Protein AF-A0A2G9XPA4-F1 (afdb_monomer_lite)

Structure (mmCIF, N/CA/C/O backbone):
data_AF-A0A2G9XPA4-F1
#
_entry.id   AF-A0A2G9XPA4-F1
#
loop_
_atom_site.group_PDB
_atom_site.id
_atom_site.type_symbol
_atom_site.label_atom_id
_atom_site.label_alt_id
_atom_site.label_comp_id
_atom_site.label_asym_id
_atom_site.label_entity_id
_atom_site.label_seq_id
_atom_site.pdbx_PDB_ins_code
_atom_site.Cartn_x
_atom_site.Cartn_y
_atom_site.Cartn_z
_atom_site.occupancy
_atom_site.B_iso_or_equiv
_atom_site.auth_seq_id
_atom_site.auth_comp_id
_atom_site.auth_asym_id
_atom_site.auth_atom_id
_atom_site.pdbx_PDB_model_num
ATOM 1 N N . MET A 1 1 ? -1.278 1.953 -12.528 1.00 84.94 1 MET A N 1
ATOM 2 C CA . MET A 1 1 ? -1.828 3.329 -12.589 1.00 84.94 1 MET A CA 1
ATOM 3 C C . MET A 1 1 ? -1.457 4.172 -11.369 1.00 84.94 1 MET A C 1
ATOM 5 O O . MET A 1 1 ? -0.609 5.034 -11.528 1.00 84.94 1 MET A O 1
ATOM 9 N N . ALA A 1 2 ? -2.008 3.943 -10.166 1.00 94.19 2 ALA A N 1
ATOM 10 C CA . ALA A 1 2 ? -1.744 4.822 -9.010 1.00 94.19 2 ALA A CA 1
ATOM 11 C C . ALA A 1 2 ? -0.252 4.897 -8.616 1.00 94.19 2 ALA A C 1
ATOM 13 O O . ALA A 1 2 ? 0.315 5.982 -8.588 1.00 94.19 2 ALA A O 1
ATOM 14 N N . CYS A 1 3 ? 0.403 3.746 -8.418 1.00 93.69 3 CYS A N 1
ATOM 15 C CA . CYS A 1 3 ? 1.836 3.688 -8.099 1.00 93.69 3 CYS A CA 1
ATOM 16 C C . CYS A 1 3 ? 2.716 4.335 -9.185 1.00 93.69 3 CYS A C 1
ATOM 18 O O . CYS A 1 3 ? 3.625 5.093 -8.874 1.00 93.69 3 CYS A O 1
ATOM 20 N N . GLU A 1 4 ? 2.414 4.088 -10.463 1.00 92.38 4 GLU A N 1
ATOM 21 C CA . GLU 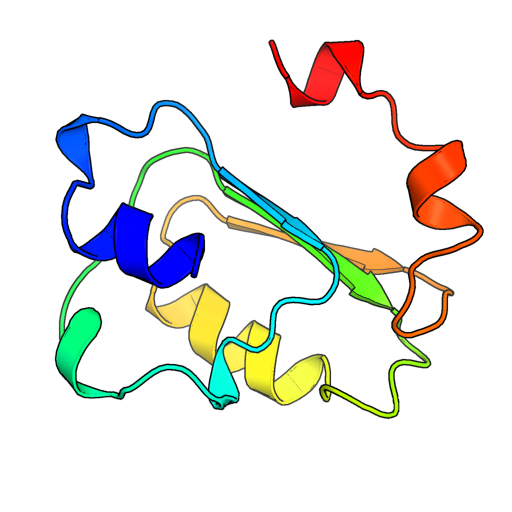A 1 4 ? 3.133 4.701 -11.587 1.00 92.38 4 GLU A CA 1
ATOM 22 C C . GLU A 1 4 ? 3.033 6.232 -11.559 1.00 92.38 4 GLU A C 1
ATOM 24 O O . GLU A 1 4 ? 4.041 6.918 -11.718 1.00 92.38 4 GLU A O 1
ATOM 29 N N . PHE A 1 5 ? 1.836 6.780 -11.327 1.00 93.69 5 PHE A N 1
ATOM 30 C CA . PHE A 1 5 ? 1.664 8.225 -11.200 1.00 93.69 5 PHE A CA 1
ATOM 31 C C . PHE A 1 5 ? 2.496 8.776 -10.037 1.00 93.69 5 PHE A C 1
ATOM 33 O O . PHE A 1 5 ? 3.177 9.789 -10.191 1.00 93.69 5 PHE A O 1
ATOM 40 N N . SER A 1 6 ? 2.494 8.077 -8.902 1.00 94.00 6 SER A N 1
ATOM 41 C CA . SER A 1 6 ? 3.279 8.455 -7.729 1.00 94.00 6 SER A CA 1
ATOM 42 C C . SER A 1 6 ? 4.792 8.415 -7.962 1.00 94.00 6 SER A C 1
ATOM 44 O O . SER A 1 6 ? 5.499 9.217 -7.363 1.00 94.00 6 SER A O 1
ATOM 46 N N . CYS A 1 7 ? 5.297 7.545 -8.841 1.00 92.44 7 CYS A N 1
ATOM 47 C CA . CYS A 1 7 ? 6.705 7.571 -9.250 1.00 92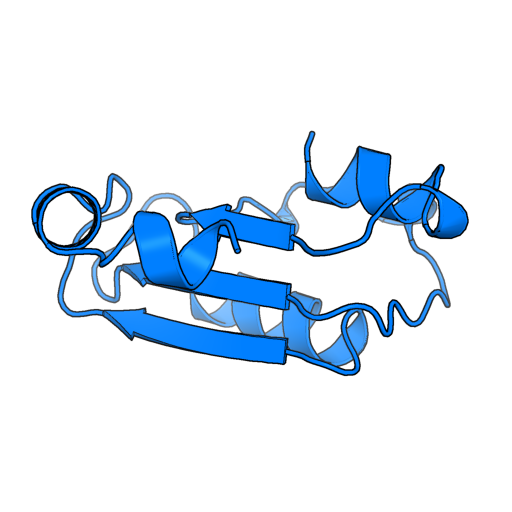.44 7 CYS A CA 1
ATOM 48 C C . CYS A 1 7 ? 7.017 8.729 -10.204 1.00 92.44 7 CYS A C 1
ATOM 50 O O . CYS A 1 7 ? 8.083 9.326 -10.118 1.00 92.44 7 CYS A O 1
ATOM 52 N N . ARG A 1 8 ? 6.090 9.085 -11.101 1.00 91.94 8 ARG A N 1
ATOM 53 C CA . ARG A 1 8 ? 6.298 10.183 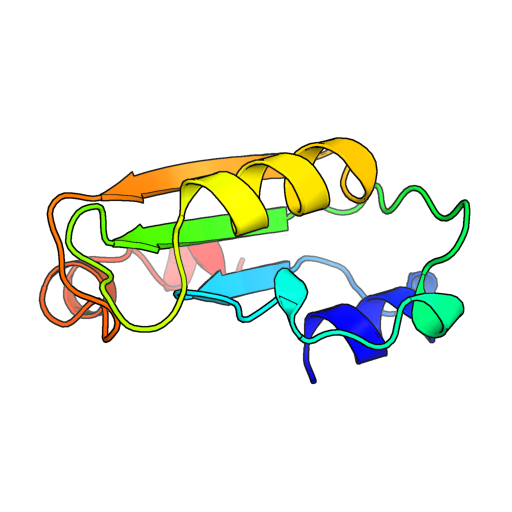-12.062 1.00 91.94 8 ARG A CA 1
ATOM 54 C C . ARG A 1 8 ? 6.179 11.574 -11.432 1.00 91.94 8 ARG A C 1
ATOM 56 O O . ARG A 1 8 ? 6.777 12.508 -11.950 1.00 91.94 8 ARG A O 1
ATOM 63 N N . MET A 1 9 ? 5.370 11.714 -10.382 1.00 93.69 9 MET A N 1
ATOM 64 C CA . MET A 1 9 ? 5.027 12.994 -9.742 1.00 93.69 9 MET A CA 1
ATOM 65 C C . MET A 1 9 ? 5.067 12.894 -8.200 1.00 93.69 9 MET A C 1
ATOM 67 O O . MET A 1 9 ? 4.062 13.196 -7.544 1.00 93.69 9 MET A O 1
ATOM 71 N N . PRO A 1 10 ? 6.166 12.416 -7.587 1.00 92.88 10 PRO A N 1
ATOM 72 C CA . PRO A 1 10 ? 6.221 12.109 -6.154 1.00 92.88 10 PRO A CA 1
ATOM 73 C C . PRO A 1 10 ? 5.947 13.323 -5.257 1.00 92.88 10 PRO A C 1
ATOM 75 O O . PRO A 1 10 ? 5.312 13.190 -4.213 1.00 92.88 10 PRO A O 1
ATOM 78 N N . GLU A 1 11 ? 6.356 14.519 -5.676 1.00 94.25 11 GLU A N 1
ATOM 79 C CA . GLU A 1 11 ? 6.145 15.785 -4.966 1.00 94.25 11 GLU A CA 1
ATOM 80 C C . GLU A 1 11 ? 4.673 16.211 -4.887 1.00 94.25 11 GLU A C 1
ATOM 82 O O . GLU A 1 11 ? 4.310 17.053 -4.065 1.00 94.25 11 GLU A O 1
ATOM 87 N N . ARG A 1 12 ? 3.807 15.620 -5.719 1.00 95.69 12 ARG A N 1
ATOM 88 C CA . ARG A 1 12 ? 2.363 15.887 -5.727 1.00 95.69 12 ARG A CA 1
ATOM 89 C C . ARG A 1 12 ? 1.577 14.930 -4.836 1.00 95.69 12 ARG A C 1
ATOM 91 O O . ARG A 1 12 ? 0.356 15.062 -4.738 1.00 95.69 12 ARG A O 1
ATOM 98 N N . ILE A 1 13 ? 2.245 13.965 -4.204 1.00 96.00 13 ILE A N 1
ATOM 99 C CA . ILE A 1 13 ? 1.604 12.928 -3.400 1.00 96.00 13 ILE A CA 1
ATOM 100 C C . ILE A 1 13 ? 1.786 13.235 -1.916 1.00 96.00 13 ILE A C 1
ATOM 102 O O . ILE A 1 13 ? 2.881 13.136 -1.371 1.00 96.00 13 ILE A O 1
ATOM 106 N N . LYS A 1 14 ? 0.680 13.556 -1.237 1.00 95.62 14 LYS A N 1
ATOM 107 C CA . LYS A 1 14 ? 0.656 13.663 0.231 1.00 95.62 14 LYS A CA 1
ATOM 108 C C . LYS A 1 14 ? 0.602 12.283 0.895 1.00 95.62 14 LYS A C 1
ATOM 110 O O . LYS A 1 14 ? 1.183 12.093 1.957 1.00 95.62 14 LYS A O 1
ATOM 115 N N . LYS A 1 15 ? -0.131 11.342 0.292 1.00 95.94 15 LYS A N 1
ATOM 116 C CA . LYS A 1 15 ? -0.429 10.005 0.822 1.00 95.94 15 LYS A CA 1
ATOM 117 C C . LYS A 1 15 ? -0.882 9.094 -0.316 1.00 95.94 15 LYS A C 1
ATOM 119 O O . LYS A 1 15 ? -1.481 9.584 -1.275 1.00 95.94 15 LYS A O 1
ATOM 124 N N . LEU A 1 16 ? -0.627 7.794 -0.207 1.00 97.00 16 LEU A N 1
ATOM 125 C CA . LEU A 1 16 ? -1.086 6.799 -1.179 1.00 97.00 16 LEU A CA 1
ATOM 126 C C . LEU A 1 16 ? -1.723 5.603 -0.464 1.00 97.00 16 LEU A C 1
ATOM 128 O O . LEU A 1 16 ? -1.100 4.990 0.397 1.00 97.00 16 LEU A O 1
ATOM 132 N N . ILE A 1 17 ? -2.948 5.248 -0.849 1.00 97.81 17 ILE A N 1
ATOM 133 C CA . ILE A 1 17 ? -3.626 4.031 -0.395 1.00 97.81 17 ILE A CA 1
ATOM 134 C C . ILE A 1 17 ? -3.789 3.111 -1.604 1.00 97.81 17 ILE A C 1
ATOM 136 O O . ILE A 1 17 ? -4.326 3.525 -2.632 1.00 97.81 17 ILE A O 1
ATOM 140 N N . LEU A 1 18 ? -3.302 1.877 -1.495 1.00 97.69 18 LEU A N 1
ATOM 141 C CA . LEU A 1 18 ? -3.393 0.858 -2.534 1.00 97.69 18 LEU A CA 1
ATOM 142 C C . LEU A 1 18 ? -4.173 -0.354 -2.020 1.00 97.69 18 LEU A C 1
ATOM 144 O O . LEU A 1 18 ? -3.963 -0.822 -0.904 1.00 97.69 18 LEU A O 1
ATOM 148 N N . LEU A 1 19 ? -5.049 -0.876 -2.870 1.00 97.88 19 LEU A N 1
ATOM 149 C CA . LEU A 1 19 ? -5.923 -2.008 -2.586 1.00 97.88 19 LEU A CA 1
ATOM 150 C C . LEU A 1 19 ? -5.610 -3.114 -3.594 1.00 97.88 19 LEU A C 1
ATOM 152 O O . LEU A 1 19 ? -5.751 -2.875 -4.792 1.00 97.88 19 LEU A O 1
ATOM 156 N N . ALA A 1 20 ? -5.121 -4.260 -3.112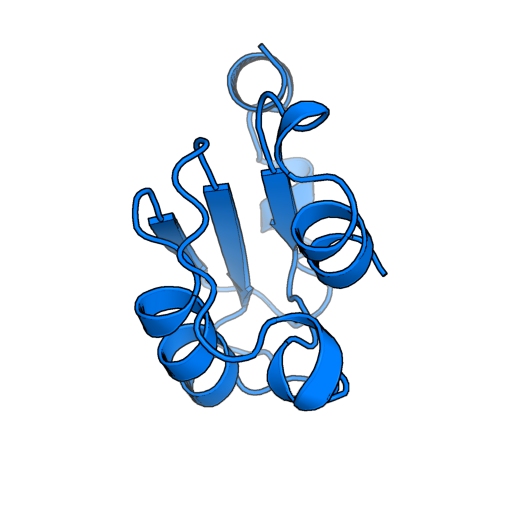 1.00 97.56 20 ALA A N 1
ATOM 157 C CA . ALA A 1 20 ? -4.655 -5.395 -3.916 1.00 97.56 20 ALA A CA 1
ATOM 158 C C . ALA A 1 20 ? -3.850 -4.979 -5.177 1.00 97.56 20 ALA A C 1
ATOM 160 O O . ALA A 1 20 ? -4.211 -5.330 -6.305 1.00 97.56 20 ALA A O 1
ATOM 161 N N . PRO A 1 21 ? -2.785 -4.157 -5.039 1.00 97.19 21 PRO A N 1
ATOM 162 C CA . PRO A 1 21 ? -2.152 -3.531 -6.193 1.00 97.19 21 PRO A CA 1
ATOM 163 C C . PRO A 1 21 ? -1.319 -4.514 -7.020 1.00 97.19 21 PRO A C 1
ATOM 165 O O . PRO A 1 21 ? -0.466 -5.222 -6.498 1.00 97.19 21 PRO A O 1
ATOM 168 N N . ALA A 1 22 ? -1.458 -4.439 -8.341 1.00 95.69 22 ALA A N 1
ATOM 169 C CA . ALA A 1 22 ? -0.663 -5.180 -9.323 1.00 95.69 22 ALA A CA 1
ATOM 170 C C . ALA A 1 22 ? 0.760 -4.599 -9.516 1.00 95.69 22 ALA A C 1
ATOM 172 O O . ALA A 1 22 ? 1.140 -4.215 -10.624 1.00 95.69 22 ALA A O 1
ATOM 173 N N . LEU A 1 23 ? 1.549 -4.471 -8.440 1.00 94.06 23 LEU A N 1
ATOM 174 C CA . LEU A 1 23 ? 2.904 -3.893 -8.512 1.00 94.06 23 LEU A CA 1
ATOM 175 C C . LEU A 1 23 ? 3.869 -4.737 -9.360 1.00 94.06 23 LEU A C 1
ATOM 177 O O . LEU A 1 23 ? 4.738 -4.186 -10.026 1.00 94.06 23 LEU A O 1
ATOM 181 N N . ASN A 1 24 ? 3.685 -6.056 -9.373 1.00 92.31 24 ASN A N 1
ATOM 182 C CA . ASN A 1 24 ? 4.442 -7.013 -10.185 1.00 92.31 24 ASN A CA 1
ATOM 183 C C . ASN A 1 24 ? 4.181 -6.894 -11.698 1.00 92.31 24 ASN A C 1
ATOM 185 O O . ASN A 1 24 ? 4.974 -7.387 -12.492 1.00 92.31 24 ASN A O 1
ATOM 189 N N . HIS A 1 25 ? 3.115 -6.200 -12.104 1.00 91.19 25 HIS A N 1
ATOM 190 C CA . HIS A 1 25 ? 2.820 -5.894 -13.508 1.00 91.19 25 HIS A CA 1
ATOM 191 C C . HIS A 1 25 ? 3.247 -4.479 -13.918 1.00 91.19 25 HIS A C 1
ATOM 193 O O . HIS A 1 25 ? 3.004 -4.059 -15.051 1.00 91.19 25 HIS A O 1
ATOM 199 N N . MET A 1 26 ? 3.849 -3.712 -13.007 1.00 88.50 26 MET A N 1
ATOM 200 C CA . MET A 1 26 ? 4.332 -2.377 -13.325 1.00 88.50 26 MET A CA 1
ATOM 201 C C . MET A 1 26 ? 5.569 -2.473 -14.233 1.00 88.50 26 MET A C 1
ATOM 203 O O . MET A 1 26 ? 6.464 -3.271 -13.950 1.00 88.50 26 MET A O 1
ATOM 207 N N . PRO A 1 27 ? 5.669 -1.649 -15.293 1.00 84.56 27 PRO A N 1
ATOM 208 C CA . PRO A 1 27 ? 6.888 -1.567 -16.084 1.00 84.56 27 PRO A CA 1
ATOM 209 C C . PRO A 1 27 ? 8.081 -1.250 -15.183 1.00 84.56 27 PRO A C 1
ATOM 211 O O . PRO A 1 27 ? 8.073 -0.244 -14.468 1.00 84.56 27 PRO A O 1
ATOM 214 N N . HIS A 1 28 ? 9.105 -2.105 -15.232 1.00 72.69 28 HIS A N 1
ATOM 215 C CA . HIS A 1 28 ? 10.295 -1.999 -14.382 1.00 72.69 28 HIS A CA 1
ATOM 216 C C . HIS A 1 28 ? 10.931 -0.603 -14.424 1.00 72.69 28 HIS A C 1
ATOM 218 O O . HIS A 1 28 ? 11.452 -0.130 -13.423 1.00 72.69 28 HIS A O 1
ATOM 224 N N . GLU A 1 29 ? 10.833 0.072 -15.564 1.00 79.56 29 GLU A N 1
ATOM 225 C CA . GLU A 1 29 ? 11.518 1.321 -15.894 1.00 79.56 29 GLU A CA 1
ATOM 226 C C . GLU A 1 29 ? 10.987 2.549 -15.138 1.00 79.56 29 GLU A C 1
ATOM 228 O O . GLU A 1 29 ? 11.686 3.549 -15.002 1.00 79.56 29 GLU A O 1
ATOM 233 N N . ILE A 1 30 ? 9.751 2.492 -14.634 1.00 76.25 30 ILE A N 1
ATOM 234 C CA . ILE A 1 30 ? 9.017 3.676 -14.152 1.00 76.25 30 ILE A CA 1
ATOM 235 C C . ILE A 1 30 ? 9.458 4.130 -12.756 1.00 76.25 30 ILE A C 1
ATOM 237 O O . ILE A 1 30 ? 9.292 5.299 -12.417 1.00 76.25 30 ILE A O 1
ATOM 241 N N . CYS A 1 31 ? 10.019 3.226 -11.952 1.00 80.31 31 CYS A N 1
ATOM 242 C CA . CYS A 1 31 ? 10.427 3.520 -10.576 1.00 80.31 31 CYS A CA 1
ATOM 243 C C . CYS A 1 31 ? 11.828 2.977 -10.249 1.00 80.31 31 CYS A C 1
ATOM 245 O O . CYS A 1 31 ? 12.129 2.741 -9.076 1.00 80.31 31 CYS A O 1
ATOM 247 N N . LEU A 1 32 ? 12.665 2.738 -11.270 1.00 70.06 32 LEU A N 1
ATOM 248 C CA . LEU A 1 32 ? 14.049 2.287 -11.087 1.00 70.06 32 LEU A CA 1
ATOM 249 C C . LEU A 1 32 ? 14.777 3.227 -10.120 1.00 70.06 32 LEU A C 1
ATOM 251 O O . LEU A 1 32 ? 14.758 4.444 -10.288 1.00 70.06 32 LEU A O 1
ATOM 255 N N . ASP A 1 33 ? 15.371 2.638 -9.083 1.00 74.44 33 ASP A N 1
ATOM 256 C CA . ASP A 1 33 ? 16.169 3.309 -8.050 1.00 74.44 33 ASP A CA 1
ATOM 257 C C . ASP A 1 33 ? 15.448 4.399 -7.231 1.00 74.44 33 ASP A C 1
ATOM 259 O O . ASP A 1 33 ? 16.070 5.081 -6.410 1.00 74.44 33 ASP A O 1
ATOM 263 N N . MET A 1 34 ? 14.126 4.537 -7.378 1.00 81.31 34 MET A N 1
ATOM 264 C CA . MET A 1 34 ? 13.340 5.471 -6.577 1.00 81.31 34 MET A CA 1
ATOM 265 C C . MET A 1 34 ? 13.060 4.914 -5.181 1.00 81.31 34 MET A C 1
ATOM 267 O O . MET A 1 34 ? 12.764 3.735 -4.994 1.00 81.31 34 MET A O 1
ATOM 271 N N . LYS A 1 35 ? 13.089 5.809 -4.192 1.00 87.69 35 LYS A N 1
ATOM 272 C CA . LYS A 1 35 ? 12.606 5.551 -2.833 1.00 87.69 35 LYS A CA 1
ATOM 273 C C . LYS A 1 35 ? 11.548 6.582 -2.483 1.00 87.69 35 LYS A C 1
ATOM 275 O O . LYS A 1 35 ? 11.860 7.749 -2.253 1.00 87.69 35 LYS A O 1
ATOM 280 N N . LEU A 1 36 ? 10.294 6.152 -2.475 1.00 92.88 36 LEU A N 1
ATOM 281 C CA . LEU A 1 36 ? 9.152 7.014 -2.193 1.00 92.88 36 LEU A CA 1
ATOM 282 C C . LEU A 1 36 ? 8.895 7.044 -0.679 1.00 92.88 36 LEU A C 1
ATOM 284 O O . LEU A 1 36 ? 8.699 5.997 -0.059 1.00 92.88 36 LEU A O 1
ATOM 288 N N . ASN A 1 37 ? 8.914 8.247 -0.092 1.00 94.44 37 ASN A N 1
ATOM 289 C CA . ASN A 1 37 ? 8.913 8.445 1.366 1.00 94.44 37 ASN A CA 1
ATOM 290 C C . ASN A 1 37 ? 7.643 9.105 1.939 1.00 94.44 37 ASN A C 1
ATOM 292 O O . ASN A 1 37 ? 7.552 9.356 3.141 1.00 94.44 37 ASN A O 1
ATOM 296 N N . PHE A 1 38 ? 6.645 9.404 1.112 1.00 94.88 38 PHE A N 1
ATOM 297 C CA . PHE A 1 38 ? 5.334 9.800 1.632 1.00 94.88 38 PHE A CA 1
ATOM 298 C C . PHE A 1 38 ? 4.624 8.589 2.263 1.00 94.88 38 PHE A C 1
ATOM 300 O O . PHE A 1 38 ? 4.942 7.453 1.917 1.00 94.88 38 PHE A O 1
ATOM 307 N N . PRO A 1 39 ? 3.672 8.792 3.187 1.00 97.06 39 PRO A N 1
ATOM 308 C CA . PRO A 1 39 ? 2.937 7.689 3.792 1.00 97.06 39 PRO A CA 1
ATOM 309 C C . PRO A 1 39 ? 2.193 6.853 2.742 1.00 97.06 39 PRO A C 1
ATOM 311 O O . PRO A 1 39 ? 1.386 7.382 1.968 1.00 97.06 39 PRO A O 1
ATOM 314 N N . ILE A 1 40 ? 2.454 5.546 2.736 1.00 97.06 40 ILE A N 1
ATOM 315 C CA . ILE A 1 40 ? 1.798 4.571 1.864 1.00 97.06 40 ILE A CA 1
ATOM 316 C C . ILE A 1 40 ? 1.138 3.490 2.705 1.00 97.06 40 ILE A C 1
ATOM 318 O O . ILE A 1 40 ? 1.744 2.935 3.618 1.00 97.06 40 ILE A O 1
ATOM 322 N N . THR A 1 41 ? -0.104 3.158 2.374 1.00 98.19 41 THR A N 1
ATOM 323 C CA . THR A 1 41 ? -0.834 2.044 2.977 1.00 98.19 41 THR A CA 1
ATOM 324 C C . THR A 1 41 ? -1.256 1.065 1.895 1.00 98.19 41 THR A C 1
ATOM 326 O O . THR A 1 41 ? -1.845 1.468 0.895 1.00 98.19 41 THR A O 1
ATOM 329 N N . ILE A 1 42 ? -0.953 -0.216 2.085 1.00 98.38 42 ILE A N 1
ATOM 330 C CA . ILE A 1 42 ? -1.378 -1.292 1.188 1.00 98.38 42 ILE A CA 1
ATOM 331 C C . ILE A 1 42 ? -2.252 -2.260 1.972 1.00 98.38 42 ILE A C 1
ATOM 333 O O . ILE A 1 42 ? -1.820 -2.773 3.003 1.00 98.38 42 ILE A O 1
ATOM 337 N N . TYR A 1 43 ? -3.441 -2.544 1.453 1.00 98.56 43 TYR A N 1
ATOM 338 C CA . TYR A 1 43 ? -4.255 -3.679 1.879 1.00 98.56 43 TYR A CA 1
ATOM 339 C C . TYR A 1 43 ? -4.200 -4.755 0.803 1.00 98.56 43 TYR A C 1
ATOM 341 O O . TYR A 1 43 ? -4.409 -4.459 -0.374 1.00 98.56 43 TYR A O 1
ATOM 349 N N . HIS A 1 44 ? -3.921 -5.996 1.197 1.00 98.50 44 HIS A N 1
ATOM 350 C CA . HIS A 1 44 ? -3.846 -7.131 0.277 1.00 98.50 44 HIS A CA 1
ATOM 351 C C . HIS A 1 44 ? -4.533 -8.355 0.877 1.00 98.50 44 HIS A C 1
ATOM 353 O O . HIS A 1 44 ? -4.291 -8.699 2.035 1.00 98.50 44 HIS A O 1
ATOM 359 N N . GLY A 1 45 ? -5.389 -9.016 0.099 1.00 98.31 45 GLY A N 1
ATOM 360 C CA . GLY A 1 45 ? -6.072 -10.232 0.524 1.00 98.31 45 GLY A CA 1
ATOM 361 C C . GLY A 1 45 ? -5.098 -11.403 0.630 1.00 98.31 45 GLY A C 1
ATOM 362 O O . GLY A 1 45 ? -4.324 -11.670 -0.286 1.00 98.31 45 GLY A O 1
ATOM 363 N N . ASN A 1 46 ? -5.125 -12.142 1.735 1.00 97.75 46 ASN A N 1
ATOM 364 C CA . ASN A 1 46 ? -4.319 -13.355 1.890 1.00 97.75 46 ASN A CA 1
ATOM 365 C C . ASN A 1 46 ? -4.811 -14.526 1.022 1.00 97.75 46 ASN A C 1
ATOM 367 O O . ASN A 1 46 ? -4.085 -15.505 0.864 1.00 97.75 46 ASN A O 1
ATOM 371 N N . ARG A 1 47 ? -6.030 -14.428 0.477 1.00 97.31 47 ARG A N 1
ATOM 372 C CA . ARG A 1 47 ? -6.631 -15.373 -0.475 1.00 97.31 47 ARG A CA 1
ATOM 373 C C . ARG A 1 47 ? -6.673 -14.798 -1.892 1.00 97.31 47 ARG A C 1
ATOM 375 O O . ARG A 1 47 ? -7.453 -15.258 -2.725 1.00 97.31 47 ARG A O 1
ATOM 382 N N . ASP A 1 48 ? -5.867 -13.774 -2.157 1.00 97.25 48 ASP A N 1
ATOM 383 C CA . ASP A 1 48 ? -5.709 -13.218 -3.491 1.00 97.25 48 ASP A CA 1
ATOM 384 C C . ASP A 1 48 ? -4.957 -14.207 -4.395 1.00 97.25 48 ASP A C 1
ATOM 386 O O . ASP A 1 48 ? -3.748 -14.406 -4.275 1.00 97.25 48 ASP A O 1
ATOM 390 N N . ASN A 1 49 ? -5.711 -14.832 -5.299 1.00 94.44 49 ASN A N 1
ATOM 391 C CA . ASN A 1 49 ? -5.202 -15.757 -6.312 1.00 94.44 49 ASN A CA 1
ATOM 392 C C . ASN A 1 49 ? -5.032 -15.088 -7.689 1.00 94.44 49 ASN A C 1
ATOM 394 O O . ASN A 1 49 ? -4.735 -15.778 -8.663 1.00 94.44 49 ASN A O 1
ATOM 398 N N . VAL A 1 50 ? -5.270 -13.776 -7.791 1.00 96.75 50 VAL A N 1
ATOM 399 C CA . VAL A 1 50 ? -5.118 -12.992 -9.027 1.00 96.75 50 VAL A CA 1
ATOM 400 C C . VAL A 1 50 ? -3.768 -12.287 -9.017 1.00 96.75 50 VAL A C 1
ATOM 402 O O . VAL A 1 50 ? -3.015 -12.387 -9.982 1.00 96.75 50 VAL A O 1
ATOM 405 N N . ILE A 1 51 ? -3.447 -11.616 -7.910 1.00 96.75 51 ILE A N 1
ATOM 406 C CA . ILE A 1 51 ? -2.191 -10.905 -7.689 1.00 96.75 51 ILE A CA 1
ATOM 407 C C . ILE A 1 51 ? -1.554 -11.440 -6.398 1.00 96.75 51 ILE A C 1
ATOM 409 O O . ILE A 1 51 ? -2.006 -11.096 -5.305 1.00 96.75 51 ILE A O 1
ATOM 413 N N . PRO A 1 52 ? -0.493 -12.263 -6.481 1.00 95.62 52 PRO A N 1
ATOM 414 C CA . PRO A 1 52 ? 0.109 -12.870 -5.301 1.00 95.62 52 PRO A CA 1
ATOM 415 C C . PRO A 1 52 ? 0.635 -11.822 -4.296 1.00 95.62 52 PRO A C 1
ATOM 417 O O . PRO A 1 52 ? 1.533 -11.043 -4.634 1.00 95.62 52 PRO A O 1
ATOM 420 N N . PRO A 1 53 ? 0.163 -11.820 -3.032 1.00 97.06 53 PRO A N 1
ATOM 421 C CA . PRO A 1 53 ? 0.544 -10.808 -2.041 1.00 97.06 53 PRO A CA 1
ATOM 422 C C . PRO A 1 53 ? 2.047 -10.797 -1.738 1.00 97.06 53 PRO A C 1
ATOM 424 O O . PRO A 1 53 ? 2.621 -9.748 -1.457 1.00 97.06 53 PRO A O 1
ATOM 427 N N . GLY A 1 54 ? 2.706 -11.959 -1.806 1.00 96.75 54 GLY A N 1
ATOM 428 C CA . GLY A 1 54 ? 4.141 -12.078 -1.541 1.00 96.75 54 GLY A CA 1
ATOM 429 C C . GLY A 1 54 ? 5.002 -11.302 -2.541 1.00 96.75 54 GLY A C 1
ATOM 430 O O . GLY A 1 54 ? 5.904 -10.571 -2.136 1.00 96.7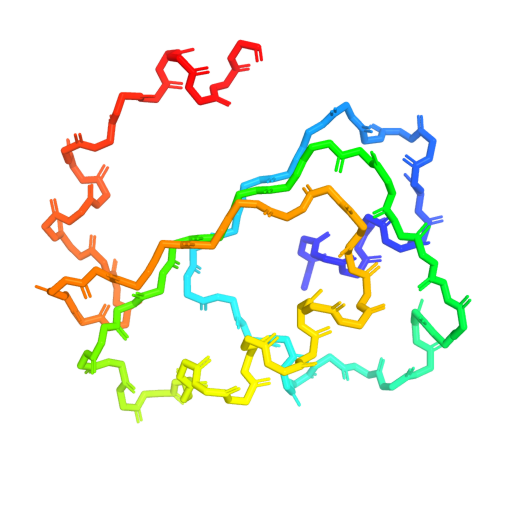5 54 GLY A O 1
ATOM 431 N N . GLU A 1 55 ? 4.698 -11.403 -3.838 1.00 95.25 55 GLU A N 1
ATOM 432 C CA . GLU A 1 55 ? 5.425 -10.672 -4.885 1.00 95.25 55 GLU A CA 1
ATOM 433 C C . GLU A 1 55 ? 5.244 -9.161 -4.732 1.00 95.25 55 GLU A C 1
ATOM 435 O O . GLU A 1 55 ? 6.204 -8.391 -4.801 1.00 95.25 55 GLU A O 1
ATOM 440 N N . VAL A 1 56 ? 4.007 -8.741 -4.462 1.00 96.00 56 VAL A N 1
ATOM 441 C CA . VAL A 1 56 ? 3.666 -7.336 -4.240 1.00 96.00 56 VAL A CA 1
ATOM 442 C C . VAL A 1 56 ? 4.385 -6.783 -3.018 1.00 96.00 56 VAL A C 1
ATOM 444 O O . VAL A 1 56 ? 4.954 -5.695 -3.100 1.00 96.00 56 VAL A O 1
ATOM 447 N N . TYR A 1 57 ? 4.425 -7.528 -1.911 1.00 96.94 57 TYR A N 1
ATOM 448 C CA . TYR A 1 57 ? 5.130 -7.115 -0.700 1.00 96.94 57 TYR A CA 1
ATOM 449 C C . TYR A 1 57 ? 6.638 -6.941 -0.932 1.00 96.94 57 TYR A C 1
ATOM 451 O O . TYR A 1 57 ? 7.218 -5.935 -0.510 1.00 96.94 57 TYR A O 1
ATOM 459 N N . GLU A 1 58 ? 7.274 -7.868 -1.655 1.00 95.50 58 GLU A N 1
ATOM 460 C CA . GLU A 1 58 ? 8.705 -7.786 -1.970 1.00 95.50 58 GLU A CA 1
ATOM 461 C C . GLU A 1 58 ? 9.061 -6.575 -2.840 1.00 95.50 58 GLU A C 1
ATOM 463 O O . GLU A 1 58 ? 10.135 -5.988 -2.674 1.00 95.50 58 GLU A O 1
ATOM 468 N N . ILE A 1 59 ? 8.171 -6.178 -3.751 1.00 93.81 59 ILE A N 1
ATOM 469 C CA . ILE A 1 59 ? 8.335 -4.957 -4.550 1.00 93.81 59 ILE A CA 1
ATOM 470 C C . ILE A 1 59 ? 8.077 -3.724 -3.678 1.00 93.81 59 ILE A C 1
ATOM 472 O O . ILE A 1 59 ? 8.901 -2.806 -3.638 1.00 93.81 59 ILE A O 1
ATOM 476 N N . ALA A 1 60 ? 6.972 -3.722 -2.928 1.00 94.94 60 ALA A N 1
ATOM 477 C CA . ALA A 1 60 ? 6.549 -2.606 -2.089 1.00 94.94 60 ALA A CA 1
ATOM 478 C C . ALA A 1 60 ? 7.626 -2.210 -1.071 1.00 94.94 60 ALA A C 1
ATOM 480 O O . ALA A 1 60 ? 7.967 -1.033 -0.972 1.00 94.94 60 ALA A O 1
ATOM 481 N N . ARG A 1 61 ?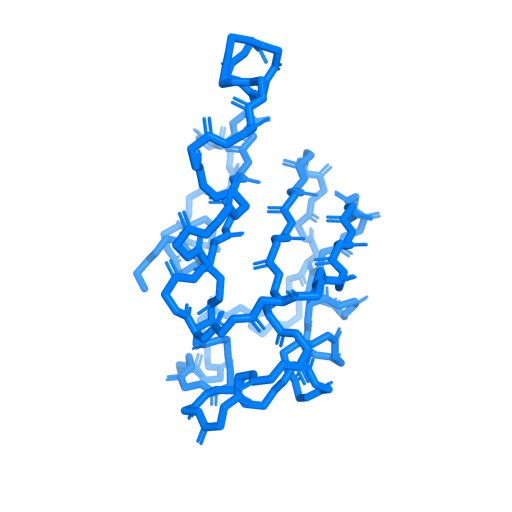 8.226 -3.176 -0.364 1.00 94.88 61 ARG A N 1
ATOM 482 C CA . ARG A 1 61 ? 9.250 -2.896 0.660 1.00 94.88 61 ARG A CA 1
ATOM 483 C C . ARG A 1 61 ? 10.561 -2.331 0.100 1.00 94.88 61 ARG A C 1
ATOM 485 O O . ARG A 1 61 ? 11.366 -1.798 0.858 1.00 94.88 61 ARG A O 1
ATOM 492 N N . LYS A 1 62 ? 10.817 -2.499 -1.202 1.00 92.81 62 LYS A N 1
ATOM 493 C CA . LYS A 1 62 ? 11.993 -1.930 -1.883 1.00 92.81 62 LYS A CA 1
ATOM 494 C C . LYS A 1 62 ? 11.718 -0.509 -2.367 1.00 92.81 62 LYS A C 1
ATOM 496 O O . LYS A 1 62 ? 12.604 0.336 -2.284 1.00 92.81 62 LYS A O 1
ATOM 501 N N . LEU A 1 63 ? 10.501 -0.270 -2.854 1.00 92.88 63 LEU A N 1
ATOM 502 C CA . LEU A 1 63 ? 10.088 0.994 -3.461 1.00 92.88 63 LEU A CA 1
ATOM 503 C C . LEU A 1 63 ? 9.663 2.052 -2.429 1.00 92.88 63 LEU A C 1
ATOM 505 O O . LEU A 1 63 ? 9.903 3.246 -2.619 1.00 92.88 63 LEU A O 1
ATOM 509 N N . PHE A 1 64 ? 9.033 1.626 -1.335 1.00 94.88 64 PHE A N 1
ATOM 510 C CA . PHE A 1 64 ? 8.407 2.504 -0.351 1.00 94.88 64 PHE A CA 1
ATOM 511 C C . PHE A 1 64 ? 9.163 2.473 0.978 1.00 94.88 64 PHE A C 1
ATOM 513 O O . PHE A 1 64 ? 9.308 1.417 1.592 1.00 94.88 64 PHE A O 1
ATOM 520 N N . THR A 1 65 ? 9.614 3.634 1.458 1.00 95.25 65 THR A N 1
ATOM 521 C CA . THR A 1 65 ? 10.330 3.737 2.746 1.00 95.25 65 THR A CA 1
ATOM 522 C C . THR A 1 65 ? 9.408 4.007 3.931 1.00 95.25 65 THR A C 1
ATOM 524 O O . THR A 1 65 ? 9.809 3.787 5.069 1.00 95.25 65 THR A O 1
ATOM 527 N N . ASN A 1 66 ? 8.175 4.450 3.677 1.00 96.62 66 ASN A N 1
ATOM 528 C CA . ASN A 1 66 ? 7.148 4.712 4.687 1.00 96.62 66 ASN A CA 1
ATOM 529 C C . ASN A 1 66 ? 5.894 3.864 4.400 1.00 96.62 66 ASN A C 1
ATOM 531 O O . ASN A 1 66 ? 4.834 4.377 4.038 1.00 96.62 66 ASN A O 1
ATOM 535 N N . LEU A 1 67 ? 6.072 2.541 4.466 1.00 97.69 67 LEU A N 1
ATOM 536 C CA . LEU A 1 67 ? 5.068 1.540 4.107 1.00 97.69 67 LEU A CA 1
ATOM 537 C C . LEU A 1 67 ? 4.344 0.997 5.345 1.00 97.69 67 LEU A C 1
ATOM 539 O O . LEU A 1 67 ? 4.966 0.389 6.213 1.00 97.69 67 LEU A O 1
ATOM 543 N N . SER A 1 68 ? 3.017 1.112 5.352 1.00 97.94 68 SER A N 1
ATOM 544 C CA . SER A 1 68 ? 2.119 0.300 6.176 1.00 97.94 68 SER A CA 1
ATOM 545 C C . SER A 1 68 ? 1.496 -0.790 5.305 1.00 97.94 68 SER A C 1
ATOM 547 O O . SER A 1 68 ? 0.742 -0.493 4.379 1.00 97.94 68 SER A O 1
ATOM 549 N N . TYR A 1 69 ? 1.829 -2.053 5.562 1.00 98.25 69 TYR A N 1
ATOM 550 C CA . TYR A 1 69 ? 1.322 -3.189 4.791 1.00 98.25 69 TYR A CA 1
ATOM 551 C C . TYR A 1 69 ? 0.382 -4.043 5.643 1.00 98.25 69 TYR A C 1
ATOM 553 O O . TYR A 1 69 ? 0.757 -4.504 6.722 1.00 98.25 69 TYR A O 1
ATOM 561 N N . HIS A 1 70 ? -0.825 -4.283 5.139 1.00 98.31 70 HIS A N 1
ATOM 562 C CA . HIS A 1 70 ? -1.872 -5.043 5.808 1.00 98.31 70 HIS A CA 1
ATOM 563 C C . HIS A 1 70 ? -2.264 -6.250 4.955 1.00 98.31 70 HIS A C 1
ATOM 565 O O . HIS A 1 70 ? -3.001 -6.127 3.975 1.00 98.31 70 HIS A O 1
ATOM 571 N N . LEU A 1 71 ? -1.791 -7.431 5.355 1.00 98.31 71 LEU A N 1
ATOM 572 C CA . LEU A 1 71 ? -2.279 -8.697 4.819 1.00 98.31 71 LEU A CA 1
ATOM 573 C C . LEU A 1 71 ? -3.561 -9.082 5.564 1.00 98.31 71 LEU A C 1
ATOM 575 O O . LEU A 1 71 ? -3.517 -9.380 6.758 1.00 98.31 71 LEU A O 1
ATOM 579 N N . VAL A 1 72 ? -4.699 -9.051 4.878 1.00 98.25 72 VAL A N 1
ATOM 580 C CA . VAL A 1 72 ? -6.027 -9.211 5.489 1.00 98.25 72 VAL A CA 1
ATOM 581 C C . VAL A 1 72 ? -6.672 -10.542 5.097 1.00 98.25 72 VAL A C 1
ATOM 583 O O . VAL A 1 72 ? -6.366 -11.073 4.028 1.00 98.25 72 VAL A O 1
ATOM 586 N N . PRO A 1 73 ? -7.554 -11.117 5.937 1.00 97.62 73 PRO A N 1
ATOM 587 C CA . PRO A 1 73 ? -8.226 -12.384 5.659 1.00 97.62 73 PRO A CA 1
ATOM 588 C C . PRO A 1 73 ? -9.337 -12.232 4.604 1.00 97.62 73 PRO A C 1
ATOM 590 O O . PRO A 1 73 ? -10.509 -12.472 4.879 1.00 97.62 73 PRO A O 1
ATOM 593 N N . ASP A 1 74 ? -8.985 -11.855 3.378 1.00 98.00 74 ASP A N 1
ATOM 594 C CA . ASP A 1 74 ? -9.917 -11.477 2.307 1.00 98.00 74 ASP A CA 1
ATOM 595 C C . ASP A 1 74 ? -9.442 -11.955 0.925 1.00 98.00 74 ASP A C 1
ATOM 597 O O . ASP A 1 74 ? -8.331 -12.481 0.794 1.00 98.00 74 ASP A O 1
ATOM 601 N N . ASP A 1 75 ? -10.302 -11.813 -0.082 1.00 97.19 75 ASP A N 1
ATOM 602 C CA . ASP A 1 75 ? -9.991 -12.102 -1.486 1.00 97.19 75 ASP A CA 1
ATOM 603 C C . ASP A 1 75 ? -9.332 -10.912 -2.213 1.00 97.19 75 ASP A C 1
ATOM 605 O O . ASP A 1 75 ? -9.032 -9.880 -1.611 1.00 97.19 75 ASP A O 1
ATOM 609 N N . HIS A 1 76 ? -9.078 -11.063 -3.519 1.00 97.31 76 HIS A N 1
ATOM 610 C CA . HIS A 1 76 ? -8.486 -10.014 -4.359 1.00 97.31 76 HIS A CA 1
ATOM 611 C C . HIS A 1 76 ? -9.294 -8.707 -4.341 1.00 97.31 76 HIS A C 1
ATOM 613 O O . HIS A 1 76 ? -8.728 -7.617 -4.353 1.00 97.31 76 HIS A O 1
ATOM 619 N N . SER A 1 77 ? -10.624 -8.804 -4.307 1.00 96.19 77 SER A N 1
ATOM 620 C CA . SER A 1 77 ? -11.515 -7.644 -4.348 1.00 96.19 77 SER A CA 1
ATOM 621 C C . SER A 1 77 ? -11.678 -6.967 -2.991 1.00 96.19 77 SER A C 1
ATOM 623 O O . SER A 1 77 ? -12.273 -5.889 -2.929 1.00 96.19 77 SER A O 1
ATOM 625 N N . LEU A 1 78 ? -11.126 -7.557 -1.924 1.00 97.38 78 LEU A N 1
ATOM 626 C CA . LEU A 1 78 ? -11.163 -7.022 -0.566 1.00 97.38 78 LEU A CA 1
ATOM 627 C C . LEU A 1 78 ? -12.594 -6.709 -0.107 1.00 97.38 78 LEU A C 1
ATOM 629 O O . LEU A 1 78 ? -12.817 -5.715 0.587 1.00 97.38 78 LEU A O 1
ATOM 633 N N . HIS A 1 79 ? -13.578 -7.514 -0.521 1.00 94.75 79 HIS A N 1
ATOM 634 C CA . HIS A 1 79 ? -14.998 -7.198 -0.334 1.00 94.75 79 HIS A CA 1
ATOM 635 C C . HIS A 1 79 ? -15.366 -6.909 1.126 1.00 94.75 79 HIS A C 1
ATOM 637 O O . HIS A 1 79 ? -16.149 -5.998 1.397 1.00 94.75 79 HIS A O 1
ATOM 643 N N . SER A 1 80 ? -14.799 -7.671 2.062 1.00 93.81 80 SER A N 1
ATOM 644 C CA . SER A 1 80 ? -15.097 -7.521 3.490 1.00 93.81 80 SER A CA 1
ATOM 645 C C . SER A 1 80 ? -14.302 -6.368 4.097 1.00 93.81 80 SER A C 1
ATOM 647 O O . SER A 1 80 ? -14.823 -5.572 4.876 1.00 93.81 80 SER A O 1
ATOM 649 N N . THR A 1 81 ? -13.033 -6.267 3.713 1.00 96.44 81 THR A N 1
ATOM 650 C CA . THR A 1 81 ? -12.091 -5.279 4.231 1.00 96.44 81 THR A CA 1
ATOM 651 C C . THR A 1 81 ? -12.496 -3.881 3.796 1.00 96.44 81 THR A C 1
ATOM 653 O O . THR A 1 81 ? -12.628 -3.011 4.646 1.00 96.44 81 THR A O 1
ATOM 656 N N . PHE A 1 82 ? -12.763 -3.669 2.504 1.00 96.31 82 PHE A N 1
ATOM 657 C CA . PHE A 1 82 ? -13.080 -2.363 1.920 1.00 96.31 82 PHE A CA 1
ATOM 658 C C . PHE A 1 82 ? -14.235 -1.656 2.638 1.00 96.31 82 PHE A C 1
ATOM 660 O O . PHE A 1 82 ? -14.155 -0.461 2.919 1.00 96.31 82 PHE A O 1
ATOM 667 N N . VAL A 1 83 ? -15.296 -2.402 2.958 1.00 95.19 83 VAL A N 1
ATOM 668 C CA . VAL A 1 83 ? -16.486 -1.871 3.640 1.00 95.19 83 VAL A CA 1
ATOM 669 C C . VAL A 1 83 ? -16.192 -1.513 5.100 1.00 95.19 83 VAL A C 1
ATOM 671 O O . VAL A 1 83 ? -16.807 -0.598 5.637 1.00 95.19 83 VAL A O 1
ATOM 674 N N . GLY A 1 84 ? -15.258 -2.219 5.742 1.00 95.12 84 GLY A N 1
ATOM 675 C CA . GLY A 1 84 ? -14.890 -2.014 7.144 1.00 95.12 84 GLY A CA 1
ATOM 676 C C . GLY A 1 84 ? -13.754 -1.016 7.381 1.00 95.12 84 GLY A C 1
ATOM 677 O O . GLY A 1 84 ? -13.416 -0.767 8.537 1.00 95.12 84 GLY A O 1
ATOM 678 N N . LEU A 1 85 ? -13.135 -0.471 6.329 1.00 96.31 85 LEU A N 1
ATOM 679 C CA . LEU A 1 85 ? -12.069 0.519 6.477 1.00 96.31 85 LEU A CA 1
ATOM 680 C C . LEU A 1 85 ? -12.625 1.854 6.989 1.00 96.31 85 LEU A C 1
ATOM 682 O O . LEU A 1 85 ? -13.609 2.377 6.470 1.00 96.31 85 LEU A O 1
ATOM 686 N N . ASP A 1 86 ? -11.936 2.437 7.971 1.00 95.75 86 ASP A N 1
ATOM 687 C CA . ASP A 1 86 ? -12.149 3.822 8.394 1.00 95.75 86 ASP A CA 1
ATOM 688 C C . ASP A 1 86 ? -11.563 4.770 7.336 1.00 95.75 86 ASP A C 1
ATOM 690 O O . ASP A 1 86 ? -10.400 5.187 7.390 1.00 95.75 86 ASP A O 1
ATOM 694 N N . TRP A 1 87 ? -12.372 5.055 6.316 1.00 95.31 87 TRP A N 1
ATOM 695 C CA . TRP A 1 87 ? -11.985 5.906 5.195 1.00 95.31 87 TRP A CA 1
ATOM 696 C C . TRP A 1 87 ? -11.664 7.337 5.617 1.00 95.31 87 TRP A C 1
ATOM 698 O O . TRP A 1 87 ? -10.755 7.933 5.042 1.00 95.31 87 TRP A O 1
ATOM 708 N N . ASP A 1 88 ? -12.345 7.870 6.630 1.00 95.56 88 ASP A N 1
ATOM 709 C CA . ASP A 1 88 ? -12.119 9.238 7.100 1.00 95.56 88 ASP A CA 1
ATOM 710 C C . ASP A 1 88 ? -10.716 9.372 7.701 1.00 95.56 88 ASP A C 1
ATOM 712 O O . ASP A 1 88 ? -9.961 10.286 7.349 1.00 95.56 88 ASP A O 1
ATOM 716 N N . SER A 1 89 ? -10.307 8.408 8.531 1.00 93.62 89 SER A N 1
ATOM 717 C CA . SER A 1 89 ? -8.935 8.352 9.045 1.00 93.62 89 SER A CA 1
ATOM 718 C C . SER A 1 89 ? -7.913 8.138 7.922 1.00 93.62 89 SER A C 1
ATOM 720 O O . SER A 1 89 ? -6.889 8.832 7.848 1.00 93.62 89 SER A O 1
ATOM 722 N N . LEU A 1 90 ? -8.198 7.220 6.993 1.00 93.56 90 LEU A N 1
ATOM 723 C CA . LEU A 1 90 ? -7.295 6.911 5.884 1.00 93.56 90 LEU A CA 1
ATOM 724 C C . LEU A 1 90 ? -7.098 8.085 4.916 1.00 93.56 90 LEU A C 1
ATOM 726 O O . LEU A 1 90 ? -5.990 8.232 4.395 1.00 93.56 90 LEU A O 1
ATOM 730 N N . LEU A 1 91 ? -8.107 8.927 4.692 1.00 92.56 91 LEU A N 1
ATOM 731 C CA . LEU A 1 91 ? -8.061 10.028 3.720 1.00 92.56 91 LEU A CA 1
ATOM 732 C C . LEU A 1 91 ? -7.641 11.384 4.313 1.00 92.56 91 LEU A C 1
ATOM 734 O O . LEU A 1 91 ? -7.337 12.300 3.545 1.00 92.56 91 LEU A O 1
ATOM 738 N N . SER A 1 92 ? -7.581 11.508 5.643 1.00 87.19 92 SER A N 1
ATOM 739 C CA . SER A 1 92 ? -7.076 12.707 6.341 1.00 87.19 92 SER A CA 1
ATOM 740 C C . SER A 1 92 ? -5.585 13.025 6.086 1.00 87.19 92 SER A C 1
ATOM 742 O O . SER A 1 92 ? -4.762 12.082 5.938 1.00 87.19 92 SER A O 1
#

Foldseek 3Di:
DQVLVCLVCVVPDQEEEEALDQLVPDDCPSQVPAEREHAYEYEHEPQEPPRHVVVVVVSCVRRYPRYDYHHDPDYSVCVVPVVPDPVVVRVD

Sequence (92 aa):
MACEFSCRMPERIKKLILLAPALNHMPHEICLDMKLNFPITIYHGNRDNVIPPGEVYEIARKLFTNLSYHLVPDDHSLHSTFVGLDWDSLLS

Radius of gyration: 12.82 Å; chains: 1; bounding box: 33×32×25 Å

Secondary structure (DSSP, 8-state):
-HHHHHHHSGGG-S-EEEES--GGGS-GGGSTT--B-S-EEEEEETT-SSS-HHHHHHHHHHHBSSEEEEEESS-TT-HHHHHHS-HHHHH-

pLDDT: mean 93.77, std 5.8, range [70.06, 98.56]